Protein AF-A0A7C3CUT2-F1 (afdb_monomer)

pLDDT: mean 90.08, std 15.62, range [40.44, 98.44]

Mean predicted aligned error: 5.43 Å

Solvent-accessible surface area (backbone atoms only — not comparable to full-atom values): 4446 Å² total; per-residue (Å²): 135,54,73,65,58,54,42,56,62,66,43,47,68,38,51,56,39,25,75,75,68,54,35,39,56,56,66,75,37,64,80,67,53,43,54,54,45,47,52,56,48,34,72,76,35,74,85,36,43,66,47,80,45,71,50,80,94,72,41,30,27,40,40,38,32,63,67,77,82,77,82,67,75,92,124

Structure (mmCIF, N/CA/C/O backbone):
data_AF-A0A7C3CUT2-F1
#
_entry.id   AF-A0A7C3CUT2-F1
#
loop_
_atom_site.group_PDB
_atom_site.id
_atom_site.type_symbol
_atom_site.label_atom_id
_atom_site.label_alt_id
_atom_site.label_comp_id
_atom_site.label_asym_id
_atom_site.label_entity_id
_atom_site.label_seq_id
_atom_site.pdbx_PDB_ins_code
_atom_site.Cartn_x
_atom_site.Cartn_y
_atom_site.Cartn_z
_atom_site.occupancy
_atom_site.B_iso_or_equiv
_atom_site.auth_seq_id
_atom_site.auth_comp_id
_atom_site.auth_asym_id
_atom_site.auth_atom_id
_atom_site.pdbx_PDB_model_num
ATOM 1 N N . THR A 1 1 ? -12.175 16.485 -0.042 1.00 59.53 1 THR A N 1
ATOM 2 C CA . THR A 1 1 ? -11.291 15.383 -0.489 1.00 59.53 1 THR A CA 1
ATOM 3 C C . THR A 1 1 ? -11.857 14.076 0.013 1.00 59.53 1 THR A C 1
ATOM 5 O O . THR A 1 1 ? -12.154 13.974 1.196 1.00 59.53 1 THR A O 1
ATOM 8 N N . THR A 1 2 ? -12.072 13.101 -0.869 1.00 91.69 2 THR A N 1
ATOM 9 C CA . THR A 1 2 ? -12.551 11.767 -0.473 1.00 91.69 2 THR A CA 1
ATOM 10 C C . THR A 1 2 ? -11.387 10.933 0.075 1.00 91.69 2 THR A C 1
ATOM 12 O O . THR A 1 2 ? -10.220 11.223 -0.202 1.00 91.69 2 THR A O 1
ATOM 15 N N . GLN A 1 3 ? -11.678 9.885 0.851 1.00 92.00 3 GLN A N 1
ATOM 16 C CA . GLN A 1 3 ? -10.646 8.976 1.375 1.00 92.00 3 GLN A CA 1
ATOM 17 C C . GLN A 1 3 ? -9.833 8.312 0.251 1.00 92.00 3 GLN A C 1
ATOM 19 O O . GLN A 1 3 ? -8.624 8.135 0.392 1.00 92.00 3 GLN A O 1
ATOM 24 N N . GLN A 1 4 ? -10.469 8.027 -0.890 1.00 95.00 4 GLN A N 1
ATOM 25 C CA . GLN A 1 4 ? -9.802 7.508 -2.086 1.00 95.00 4 GLN A CA 1
ATOM 26 C C . GLN A 1 4 ? -8.754 8.483 -2.631 1.00 95.00 4 GLN A C 1
ATOM 28 O O . GLN A 1 4 ? -7.627 8.068 -2.899 1.00 95.00 4 GLN A O 1
ATOM 33 N N . GLU A 1 5 ? -9.088 9.773 -2.722 1.00 96.19 5 GLU A N 1
ATOM 34 C CA . GLU A 1 5 ? -8.174 10.802 -3.228 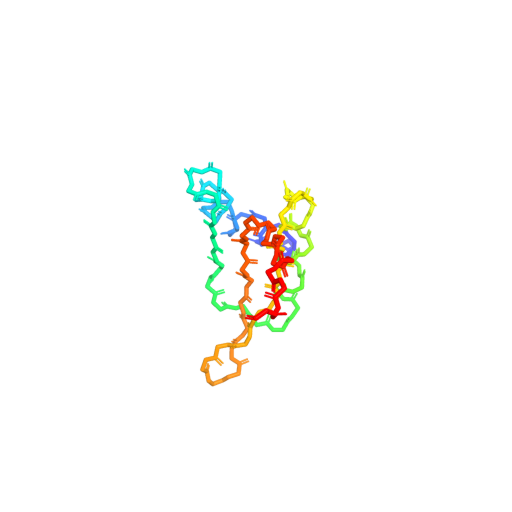1.00 96.19 5 GLU A CA 1
ATOM 35 C C . GLU A 1 5 ? -6.993 11.046 -2.288 1.00 96.19 5 GLU A C 1
ATOM 37 O O . GLU A 1 5 ? -5.854 11.228 -2.726 1.00 96.19 5 GLU A O 1
ATOM 42 N N . MET A 1 6 ? -7.254 11.011 -0.977 1.00 95.12 6 MET A N 1
ATOM 43 C CA . MET A 1 6 ? -6.202 11.112 0.034 1.00 95.12 6 MET A CA 1
ATOM 44 C C . MET A 1 6 ? -5.218 9.948 -0.082 1.00 95.12 6 MET A C 1
ATOM 46 O O . MET A 1 6 ? -4.007 10.171 -0.118 1.00 95.12 6 MET A O 1
ATOM 50 N N . ILE A 1 7 ? -5.725 8.717 -0.203 1.00 97.56 7 ILE A N 1
ATOM 51 C CA . ILE A 1 7 ? -4.876 7.533 -0.351 1.00 97.56 7 ILE A CA 1
ATOM 52 C C . ILE A 1 7 ? -4.116 7.549 -1.674 1.00 97.56 7 ILE A C 1
ATOM 54 O O . ILE A 1 7 ? -2.921 7.262 -1.662 1.00 97.56 7 ILE A O 1
ATOM 58 N N . ARG A 1 8 ? -4.745 7.973 -2.777 1.00 97.00 8 ARG A N 1
ATOM 59 C CA . ARG A 1 8 ? -4.082 8.072 -4.083 1.00 97.00 8 ARG A CA 1
ATOM 60 C C . ARG A 1 8 ? -2.845 8.958 -4.020 1.00 97.00 8 ARG A C 1
ATOM 62 O O . ARG A 1 8 ? -1.792 8.582 -4.525 1.00 97.00 8 ARG A O 1
ATOM 69 N N . ASN A 1 9 ? -2.944 10.116 -3.370 1.00 96.31 9 ASN A N 1
ATOM 70 C CA . ASN A 1 9 ? -1.795 11.004 -3.190 1.00 96.31 9 ASN A CA 1
ATOM 71 C C . ASN A 1 9 ? -0.758 10.429 -2.219 1.00 96.31 9 ASN A C 1
ATOM 73 O O . ASN A 1 9 ? 0.440 10.541 -2.470 1.00 96.31 9 ASN A O 1
ATOM 77 N N . TYR A 1 10 ? -1.205 9.778 -1.146 1.00 96.94 10 TYR A N 1
ATOM 78 C CA . TYR A 1 10 ? -0.331 9.166 -0.148 1.00 96.94 10 TYR A CA 1
ATOM 79 C C . TYR A 1 10 ? 0.521 8.008 -0.703 1.00 96.94 10 TYR A C 1
ATOM 81 O O . TYR A 1 10 ? 1.686 7.878 -0.325 1.00 96.94 10 TYR A O 1
ATOM 89 N N . ILE A 1 11 ? -0.025 7.167 -1.591 1.00 97.81 11 ILE A N 1
ATOM 90 C CA . ILE A 1 11 ? 0.693 5.993 -2.120 1.00 97.81 11 ILE A CA 1
ATOM 91 C C . ILE A 1 11 ? 1.641 6.313 -3.281 1.00 97.81 11 ILE A C 1
ATOM 93 O O . ILE A 1 11 ? 2.457 5.458 -3.612 1.00 97.81 11 ILE A O 1
ATOM 97 N N . LYS A 1 12 ? 1.601 7.518 -3.870 1.00 98.19 12 LYS A N 1
ATOM 98 C CA . LYS A 1 12 ? 2.530 7.941 -4.943 1.00 98.19 12 LYS A CA 1
ATOM 99 C C . LYS A 1 12 ? 4.004 7.610 -4.651 1.00 98.19 12 LYS A C 1
ATOM 101 O O . LYS A 1 12 ? 4.593 6.872 -5.436 1.00 98.19 12 LYS A O 1
ATOM 106 N N . PRO A 1 13 ? 4.593 8.013 -3.507 1.00 97.94 13 PRO A N 1
ATOM 107 C CA . PRO A 1 13 ? 5.981 7.663 -3.197 1.00 97.94 13 PRO A CA 1
ATOM 108 C C . PRO A 1 13 ? 6.201 6.154 -3.012 1.00 97.94 13 PRO A C 1
ATOM 110 O O . PRO A 1 13 ? 7.310 5.659 -3.196 1.00 97.94 13 PRO A O 1
ATOM 113 N N . VAL A 1 14 ? 5.171 5.390 -2.632 1.00 98.00 14 VAL A N 1
ATOM 114 C CA . VAL A 1 14 ? 5.268 3.925 -2.541 1.00 98.00 14 VAL A CA 1
ATOM 115 C C . VAL A 1 14 ? 5.326 3.319 -3.943 1.00 98.00 14 VAL A C 1
ATOM 117 O O . VAL A 1 14 ? 6.170 2.461 -4.182 1.00 98.00 14 VAL A O 1
ATOM 120 N N . ILE A 1 15 ? 4.485 3.796 -4.865 1.00 98.19 15 ILE A N 1
ATOM 121 C CA . ILE A 1 15 ? 4.468 3.381 -6.274 1.00 98.19 15 ILE A CA 1
ATOM 122 C C . ILE A 1 15 ? 5.831 3.647 -6.916 1.00 98.19 15 ILE A C 1
ATOM 124 O O . ILE A 1 15 ? 6.439 2.720 -7.444 1.00 98.19 15 ILE A O 1
ATOM 128 N N . GLU A 1 16 ? 6.363 4.861 -6.772 1.00 97.88 16 GLU A N 1
ATOM 129 C CA . GLU A 1 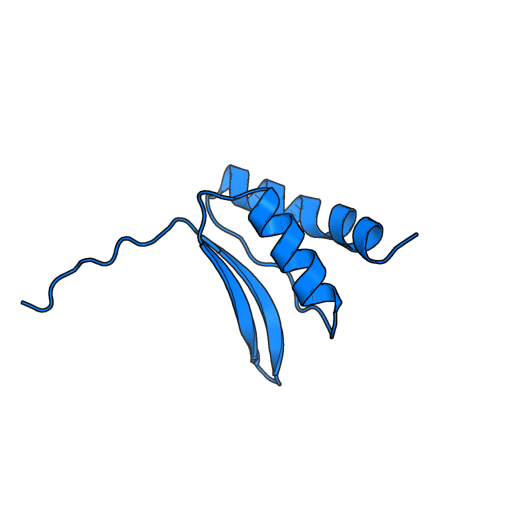16 ? 7.678 5.228 -7.316 1.00 97.88 16 GLU A CA 1
ATOM 130 C C . GLU A 1 16 ? 8.802 4.326 -6.786 1.00 97.88 16 GLU A C 1
ATOM 132 O O . GLU A 1 16 ? 9.700 3.924 -7.528 1.00 97.88 16 GLU A O 1
ATOM 137 N N . ASN A 1 17 ? 8.761 3.976 -5.496 1.00 97.06 17 ASN A N 1
ATOM 138 C CA . ASN A 1 17 ? 9.734 3.056 -4.912 1.00 97.06 17 ASN A CA 1
ATOM 139 C C . ASN A 1 17 ? 9.605 1.639 -5.483 1.00 97.06 17 ASN A C 1
ATOM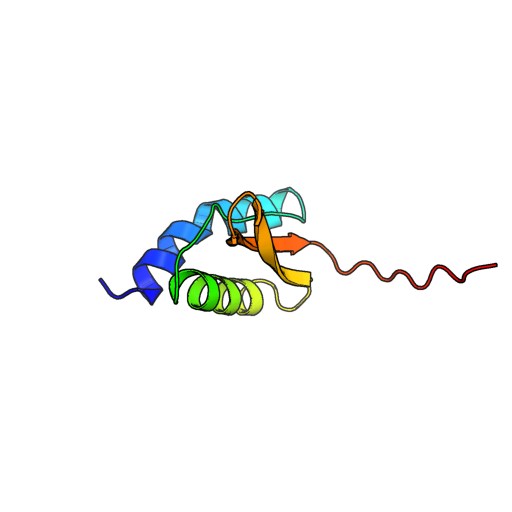 141 O O . ASN A 1 17 ? 10.623 1.004 -5.752 1.00 97.06 17 ASN A O 1
ATOM 145 N N . VAL A 1 18 ? 8.382 1.147 -5.700 1.00 97.00 18 VAL A N 1
ATOM 146 C CA . VAL A 1 18 ? 8.145 -0.175 -6.302 1.00 97.00 18 VAL A CA 1
ATOM 147 C C . VAL A 1 18 ? 8.614 -0.215 -7.753 1.00 97.00 18 VAL A C 1
ATOM 149 O O . VAL A 1 18 ? 9.188 -1.218 -8.167 1.00 97.00 18 VAL A O 1
ATOM 152 N N . GLU A 1 19 ? 8.405 0.850 -8.519 1.00 96.06 19 GLU A N 1
ATOM 153 C CA . GLU A 1 19 ? 8.866 0.937 -9.909 1.00 96.06 19 GLU A CA 1
ATOM 154 C C . GLU A 1 19 ? 10.395 0.951 -9.996 1.00 96.06 19 GLU A C 1
ATOM 156 O O . GLU A 1 19 ? 10.967 0.286 -10.855 1.00 96.06 19 GLU A O 1
ATOM 161 N N . LYS A 1 20 ? 11.069 1.632 -9.060 1.00 96.31 20 LYS A N 1
ATOM 162 C CA . LYS A 1 20 ? 12.538 1.713 -9.022 1.00 96.31 20 LYS A CA 1
ATOM 163 C C . LYS A 1 20 ? 13.210 0.465 -8.446 1.00 96.31 20 LYS A C 1
ATOM 165 O O . LYS A 1 20 ? 14.267 0.066 -8.917 1.00 96.31 20 LYS A O 1
ATOM 170 N N . GLN A 1 21 ? 12.643 -0.123 -7.392 1.00 95.25 21 GLN A N 1
ATOM 171 C CA . GLN A 1 21 ? 13.292 -1.182 -6.601 1.00 95.25 21 GLN A CA 1
ATOM 172 C C . GLN A 1 21 ? 12.624 -2.556 -6.744 1.00 95.25 21 GLN A C 1
ATOM 174 O O . GLN A 1 21 ? 13.086 -3.537 -6.163 1.00 95.25 21 GLN A O 1
ATOM 179 N N . GLY A 1 22 ? 11.491 -2.635 -7.441 1.00 93.50 22 GLY A N 1
ATOM 180 C CA . GLY A 1 22 ? 10.687 -3.848 -7.593 1.00 93.50 22 GLY A CA 1
ATOM 181 C C . GLY A 1 22 ? 9.827 -4.212 -6.376 1.00 93.50 22 GLY A C 1
ATOM 182 O O . GLY A 1 22 ? 8.985 -5.108 -6.487 1.00 93.50 22 GLY A O 1
ATOM 183 N N . LYS A 1 23 ? 10.001 -3.525 -5.239 1.00 95.50 23 LYS A N 1
ATOM 184 C CA . LYS A 1 23 ? 9.335 -3.801 -3.957 1.00 95.50 23 LYS A CA 1
ATOM 185 C C . LYS A 1 23 ? 9.040 -2.528 -3.171 1.00 95.50 23 LYS A C 1
ATOM 187 O O . LYS A 1 23 ? 9.709 -1.513 -3.339 1.00 95.50 23 LYS A O 1
ATOM 192 N N . GLY A 1 24 ? 8.074 -2.602 -2.262 1.00 96.75 24 GLY A N 1
ATOM 193 C CA . GLY A 1 24 ? 7.684 -1.470 -1.429 1.00 96.75 24 GLY A CA 1
ATOM 194 C C . GLY A 1 24 ? 6.745 -1.855 -0.295 1.00 96.75 24 GLY A C 1
ATOM 195 O O . GLY A 1 24 ? 6.235 -2.974 -0.219 1.00 96.75 24 GLY A O 1
ATOM 196 N N . LYS A 1 25 ? 6.528 -0.912 0.619 1.00 97.25 25 LYS A N 1
ATOM 197 C CA . LYS A 1 25 ? 5.530 -1.030 1.681 1.00 97.25 25 LYS A CA 1
ATOM 198 C C . LYS A 1 25 ? 4.983 0.341 2.056 1.00 97.25 25 LYS A C 1
ATOM 200 O O . LYS A 1 25 ? 5.721 1.324 2.019 1.00 97.25 25 LYS A O 1
ATOM 205 N N . THR A 1 26 ? 3.716 0.401 2.445 1.00 98.00 26 THR A N 1
ATOM 206 C CA . THR A 1 26 ? 3.132 1.614 3.030 1.00 98.00 26 THR A CA 1
ATOM 207 C C . THR A 1 26 ? 3.607 1.787 4.476 1.00 98.00 26 THR A C 1
ATOM 209 O O . THR A 1 26 ? 4.140 0.855 5.089 1.00 98.00 26 THR A O 1
ATOM 212 N N . ARG A 1 27 ? 3.373 2.969 5.064 1.00 96.12 27 ARG A N 1
ATOM 213 C CA . ARG A 1 27 ? 3.336 3.075 6.533 1.00 96.12 27 ARG A CA 1
ATOM 214 C C . ARG A 1 27 ? 2.063 2.397 7.055 1.00 96.12 27 ARG A C 1
ATOM 216 O O . ARG A 1 27 ? 1.264 1.868 6.275 1.00 96.12 27 ARG A O 1
ATOM 223 N N . PHE A 1 28 ? 1.895 2.396 8.373 1.00 96.62 28 PHE A N 1
ATOM 224 C CA . PHE A 1 28 ? 0.672 1.896 8.985 1.00 96.62 28 PHE A CA 1
ATOM 225 C C . PHE A 1 28 ? -0.541 2.730 8.563 1.00 96.62 28 PHE A C 1
ATOM 227 O O . PHE A 1 28 ? -0.442 3.952 8.446 1.00 96.62 28 PHE A O 1
ATOM 234 N N . LEU A 1 29 ? -1.651 2.044 8.306 1.00 94.69 29 LEU A N 1
ATOM 235 C CA . LEU A 1 29 ? -2.933 2.608 7.906 1.00 94.69 29 LEU A CA 1
ATOM 236 C C . LEU A 1 29 ? -4.032 2.005 8.781 1.00 94.69 29 LEU A C 1
ATOM 238 O O . LEU A 1 29 ? -4.042 0.796 9.029 1.00 94.69 29 LEU A O 1
ATOM 242 N N . ASP A 1 30 ? -4.972 2.848 9.194 1.00 91.25 30 ASP A N 1
ATOM 243 C CA . ASP A 1 30 ? -6.048 2.470 10.105 1.00 91.25 30 ASP A CA 1
ATOM 244 C C . ASP A 1 30 ? -7.364 2.195 9.374 1.00 91.25 30 ASP A C 1
ATOM 246 O O . ASP A 1 30 ? -7.716 2.847 8.385 1.00 91.25 30 ASP A O 1
ATOM 250 N N . GLY A 1 31 ? -8.113 1.220 9.893 1.00 91.62 31 GLY A N 1
ATOM 251 C CA . GLY A 1 31 ? -9.471 0.912 9.450 1.00 91.62 31 GLY A CA 1
ATOM 252 C C . GLY A 1 31 ? -9.581 0.700 7.940 1.00 91.62 31 GLY A C 1
ATOM 253 O O . GLY A 1 31 ? -8.903 -0.151 7.366 1.00 91.62 31 GLY A O 1
ATOM 254 N N . ILE A 1 32 ? -10.453 1.475 7.296 1.00 95.19 32 ILE A N 1
ATOM 255 C CA . ILE A 1 32 ? -10.760 1.357 5.865 1.00 95.19 32 ILE A CA 1
ATOM 256 C C . ILE A 1 32 ? -9.614 1.821 4.954 1.00 95.19 32 ILE A C 1
ATOM 258 O O . ILE A 1 32 ? -9.504 1.363 3.817 1.00 95.19 32 ILE A O 1
ATOM 262 N N . LEU A 1 33 ? -8.705 2.669 5.450 1.00 96.44 33 LEU A N 1
ATOM 263 C CA . LEU A 1 33 ? -7.618 3.231 4.645 1.00 96.44 33 LEU A CA 1
ATOM 264 C C . LEU A 1 33 ? -6.672 2.149 4.113 1.00 96.44 33 LEU A C 1
ATOM 266 O O . LEU A 1 33 ? -6.169 2.267 2.997 1.00 96.44 33 LEU A O 1
ATOM 270 N N . VAL A 1 34 ? -6.470 1.067 4.875 1.00 97.56 34 VAL A N 1
ATOM 271 C CA . VAL A 1 34 ? -5.642 -0.060 4.427 1.00 97.56 34 VAL A CA 1
ATOM 272 C C . VAL A 1 34 ? -6.273 -0.812 3.253 1.00 97.56 34 VAL A C 1
ATOM 274 O O . VAL A 1 34 ? -5.548 -1.295 2.388 1.00 97.56 34 VAL A O 1
ATOM 277 N N . GLN A 1 35 ? -7.608 -0.885 3.196 1.00 97.50 35 GLN A N 1
ATOM 278 C CA . GLN A 1 35 ? -8.328 -1.555 2.110 1.00 97.50 35 GLN A CA 1
ATOM 279 C C . GLN A 1 35 ? -8.298 -0.708 0.842 1.00 97.50 35 GLN A C 1
ATOM 281 O O . GLN A 1 35 ? -7.957 -1.214 -0.221 1.00 97.50 35 GLN A O 1
ATOM 286 N N . ILE A 1 36 ? -8.535 0.600 0.978 1.00 98.00 36 ILE A N 1
ATOM 287 C CA . ILE A 1 36 ? -8.439 1.545 -0.141 1.00 98.00 36 ILE A CA 1
ATOM 288 C C . ILE A 1 36 ? -7.020 1.528 -0.730 1.00 98.00 36 ILE A C 1
ATOM 290 O O . ILE A 1 36 ? -6.850 1.508 -1.946 1.00 98.00 36 ILE A O 1
ATOM 294 N N . ALA A 1 37 ? -5.986 1.497 0.120 1.00 98.25 37 ALA A N 1
ATOM 295 C CA . ALA A 1 37 ? -4.604 1.405 -0.346 1.00 98.25 37 ALA A CA 1
ATOM 296 C C . ALA A 1 37 ? -4.316 0.065 -1.036 1.00 98.25 37 ALA A C 1
ATOM 298 O O . ALA A 1 37 ? -3.660 0.048 -2.073 1.00 98.25 37 ALA A O 1
ATOM 299 N N . LEU A 1 38 ? -4.8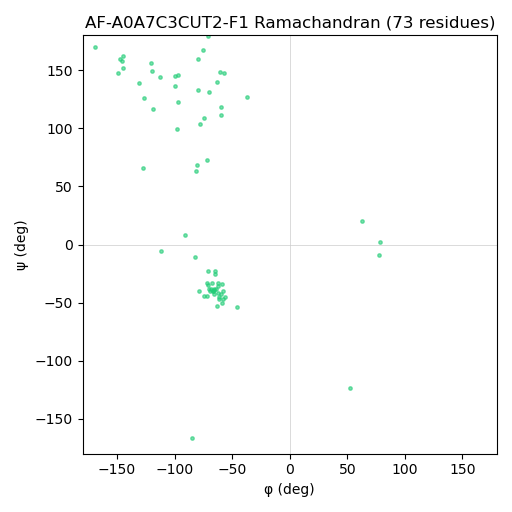06 -1.049 -0.479 1.00 98.44 38 LEU A N 1
ATOM 300 C CA . LEU A 1 38 ? -4.652 -2.379 -1.066 1.00 98.44 38 LEU A CA 1
ATOM 301 C C . LEU A 1 38 ? -5.245 -2.446 -2.479 1.00 98.44 38 LEU A C 1
ATOM 303 O O . LEU A 1 38 ? -4.592 -2.967 -3.380 1.00 98.44 38 LEU A O 1
ATOM 307 N N . GLU A 1 39 ? -6.458 -1.928 -2.661 1.00 98.25 39 GLU A N 1
ATOM 308 C CA . GLU A 1 39 ? -7.172 -1.936 -3.938 1.00 98.25 39 GLU A CA 1
ATOM 309 C C . GLU A 1 39 ? -6.426 -1.125 -5.002 1.00 98.25 39 GLU A C 1
ATOM 311 O O . GLU A 1 39 ? -6.054 -1.674 -6.038 1.00 98.25 39 GLU A O 1
ATOM 316 N N . GLN A 1 40 ? -6.079 0.132 -4.702 1.00 98.38 40 GLN A N 1
ATOM 317 C CA . GLN A 1 40 ? -5.351 0.990 -5.645 1.00 98.38 40 GLN A CA 1
ATOM 318 C C . GLN A 1 40 ? -3.963 0.435 -6.003 1.00 98.38 40 GLN A C 1
ATOM 320 O O . GLN A 1 40 ? -3.504 0.563 -7.136 1.00 98.38 40 GLN A O 1
ATOM 325 N N . LEU A 1 41 ? -3.271 -0.200 -5.049 1.00 98.38 41 LEU A N 1
ATOM 326 C CA . LEU A 1 41 ? -1.965 -0.812 -5.306 1.00 98.38 41 LEU A CA 1
ATOM 327 C C . LEU A 1 41 ? -2.071 -2.085 -6.156 1.00 98.38 41 LEU A C 1
ATOM 329 O O . LEU A 1 41 ? -1.170 -2.338 -6.951 1.00 98.38 41 LEU A O 1
ATOM 333 N N . ARG A 1 42 ? -3.146 -2.873 -6.018 1.00 98.12 42 ARG A N 1
ATOM 334 C CA . ARG A 1 42 ? -3.419 -4.029 -6.892 1.00 98.12 42 ARG A CA 1
ATOM 335 C C . ARG A 1 42 ? -3.777 -3.601 -8.305 1.00 98.12 42 ARG A C 1
ATOM 337 O O . ARG A 1 42 ? -3.312 -4.224 -9.249 1.00 98.12 42 ARG A O 1
ATOM 344 N N . GLU A 1 43 ? -4.553 -2.532 -8.439 1.00 98.06 43 GLU A N 1
ATOM 345 C CA . GLU A 1 43 ? -4.871 -1.945 -9.740 1.00 98.06 43 GLU A CA 1
ATOM 346 C C . GLU A 1 43 ? -3.604 -1.433 -10.441 1.00 98.06 43 GLU A C 1
ATOM 348 O O . GLU A 1 43 ? -3.410 -1.674 -11.630 1.00 98.06 43 GLU A O 1
ATOM 353 N N . ARG A 1 44 ? -2.693 -0.781 -9.700 1.00 97.75 44 ARG A N 1
ATOM 354 C CA . ARG A 1 44 ? -1.423 -0.293 -10.259 1.00 97.75 44 ARG A CA 1
ATOM 355 C C . ARG A 1 44 ? -0.428 -1.411 -10.586 1.00 97.75 44 ARG A C 1
ATOM 357 O O . ARG A 1 44 ? 0.332 -1.267 -11.540 1.00 97.75 44 ARG A O 1
ATOM 364 N N . PHE A 1 45 ? -0.397 -2.476 -9.789 1.00 96.94 45 PHE A N 1
ATOM 365 C CA . PHE A 1 45 ? 0.564 -3.574 -9.911 1.00 96.94 45 PHE A CA 1
ATOM 366 C C . PHE A 1 45 ? -0.139 -4.942 -9.967 1.00 96.94 45 PHE A C 1
ATOM 368 O O . PHE A 1 45 ? 0.018 -5.749 -9.042 1.00 96.94 45 PHE A O 1
ATOM 375 N N . PRO A 1 46 ? -0.910 -5.222 -11.034 1.00 96.06 46 PRO A N 1
ATOM 3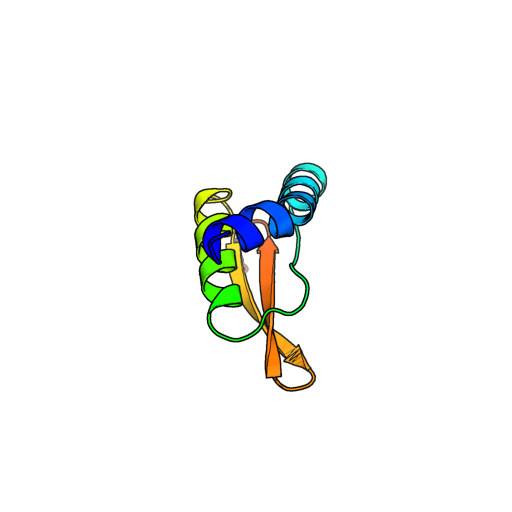76 C CA . PRO A 1 46 ? -1.662 -6.472 -11.163 1.00 96.06 46 PRO A CA 1
ATOM 377 C C . PRO A 1 46 ? -0.747 -7.704 -11.277 1.00 96.06 46 PRO A C 1
ATOM 379 O O . PRO A 1 46 ? -1.143 -8.816 -10.937 1.00 96.06 46 PRO A O 1
ATOM 382 N N . ASP A 1 47 ? 0.495 -7.502 -11.715 1.00 94.31 47 ASP A N 1
ATOM 383 C CA . ASP A 1 47 ? 1.554 -8.498 -11.885 1.00 94.31 47 ASP A CA 1
ATOM 384 C C . ASP A 1 47 ? 2.442 -8.679 -10.639 1.00 94.31 47 ASP A C 1
ATOM 386 O O . ASP A 1 47 ? 3.451 -9.387 -10.688 1.00 94.31 47 ASP A O 1
ATOM 390 N N . LYS A 1 48 ? 2.087 -8.069 -9.502 1.00 95.25 48 LYS A N 1
ATOM 391 C CA . LYS A 1 48 ? 2.853 -8.180 -8.255 1.00 95.25 48 LYS A CA 1
ATOM 392 C C . LYS A 1 48 ? 2.030 -8.774 -7.122 1.00 95.25 48 LYS A C 1
ATOM 394 O O . LYS A 1 48 ? 0.811 -8.652 -7.039 1.00 95.25 48 LYS A O 1
ATOM 399 N N . TYR A 1 49 ? 2.740 -9.347 -6.157 1.00 95.94 49 TYR A N 1
ATOM 400 C CA . TYR A 1 49 ? 2.155 -9.735 -4.887 1.00 95.94 49 TYR A CA 1
ATOM 401 C C . TYR A 1 49 ? 1.898 -8.491 -4.028 1.00 95.94 49 TYR A C 1
ATOM 403 O O . TYR A 1 49 ? 2.839 -7.890 -3.501 1.00 95.94 49 TYR A O 1
ATOM 411 N N . VAL A 1 50 ? 0.620 -8.139 -3.860 1.00 97.56 50 VAL A N 1
ATOM 412 C CA . VAL A 1 50 ? 0.157 -7.023 -3.023 1.00 97.56 50 VAL A CA 1
ATOM 413 C C . VAL A 1 50 ? -0.750 -7.545 -1.906 1.00 97.56 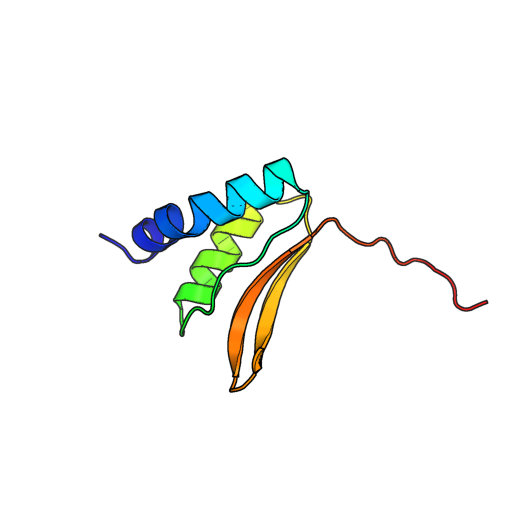50 VAL A C 1
ATOM 415 O O . VAL A 1 50 ? -1.835 -8.084 -2.162 1.00 97.56 50 VAL A O 1
ATOM 418 N N . ALA A 1 51 ? -0.320 -7.379 -0.653 1.00 97.50 51 ALA A N 1
ATOM 419 C CA . ALA A 1 51 ? -1.031 -7.920 0.506 1.00 97.50 51 ALA A CA 1
ATOM 420 C C . ALA A 1 51 ? -0.951 -7.025 1.743 1.00 97.50 51 ALA A C 1
ATOM 422 O O . ALA A 1 51 ? 0.037 -6.324 1.966 1.00 97.50 51 ALA A O 1
ATOM 423 N N . VAL A 1 52 ? -1.977 -7.113 2.590 1.00 97.75 52 VAL A N 1
ATOM 424 C CA . VAL A 1 52 ? -1.976 -6.500 3.921 1.00 97.75 52 VAL A CA 1
ATOM 425 C C . VAL A 1 52 ? -1.194 -7.388 4.881 1.00 97.75 52 VAL A C 1
ATOM 427 O O . VAL A 1 52 ? -1.408 -8.598 4.940 1.00 97.75 52 VAL A O 1
ATOM 430 N N . LYS A 1 53 ? -0.306 -6.780 5.660 1.00 96.38 53 LYS A N 1
ATOM 431 C CA . LYS A 1 53 ? 0.370 -7.408 6.791 1.00 96.38 53 LYS A CA 1
ATOM 432 C C . LYS A 1 53 ? 0.053 -6.654 8.073 1.00 96.38 53 LYS A C 1
ATOM 434 O O . LYS A 1 53 ? -0.141 -5.439 8.069 1.00 96.38 53 LYS A O 1
ATOM 439 N N . THR A 1 54 ? 0.034 -7.394 9.171 1.00 96.00 54 THR A N 1
ATOM 440 C CA . THR A 1 54 ? -0.103 -6.850 10.520 1.00 96.00 54 THR A CA 1
ATOM 441 C C . THR A 1 54 ? 1.288 -6.735 11.129 1.00 96.00 54 THR A C 1
ATOM 443 O O . THR A 1 54 ? 2.046 -7.703 11.161 1.00 96.00 54 THR A O 1
ATOM 446 N N . GLY A 1 55 ? 1.656 -5.529 11.540 1.00 90.81 55 GLY A N 1
ATOM 447 C CA . GLY A 1 55 ? 2.888 -5.240 12.253 1.00 90.81 55 GLY A CA 1
ATOM 448 C C . GLY A 1 55 ? 2.743 -5.466 13.754 1.00 90.81 55 GLY A C 1
ATOM 449 O O . GLY A 1 55 ? 1.773 -6.052 14.237 1.00 90.81 55 GLY A O 1
ATOM 450 N N . ARG A 1 56 ? 3.722 -4.960 14.505 1.00 87.12 56 ARG A N 1
ATOM 451 C CA . ARG A 1 56 ? 3.647 -4.925 15.970 1.00 87.12 56 ARG A CA 1
ATOM 452 C C . ARG A 1 56 ? 2.440 -4.082 16.400 1.00 87.12 56 ARG A C 1
ATOM 454 O O . ARG A 1 56 ? 2.061 -3.146 15.697 1.00 87.12 56 ARG A O 1
ATOM 461 N N . GLU A 1 57 ? 1.838 -4.442 17.532 1.00 88.69 57 GLU A N 1
ATOM 462 C CA . GLU A 1 57 ? 0.667 -3.752 18.103 1.00 88.69 57 GLU A CA 1
ATOM 463 C C . GLU A 1 57 ? -0.601 -3.787 17.222 1.00 88.69 57 GLU A C 1
ATOM 465 O O . GLU A 1 57 ? -1.484 -2.950 17.365 1.00 88.69 57 GLU A O 1
ATOM 470 N N . GLY A 1 58 ? -0.703 -4.728 16.276 1.00 89.88 58 GLY A N 1
ATOM 471 C CA . GLY A 1 58 ? -1.909 -4.898 15.454 1.00 89.88 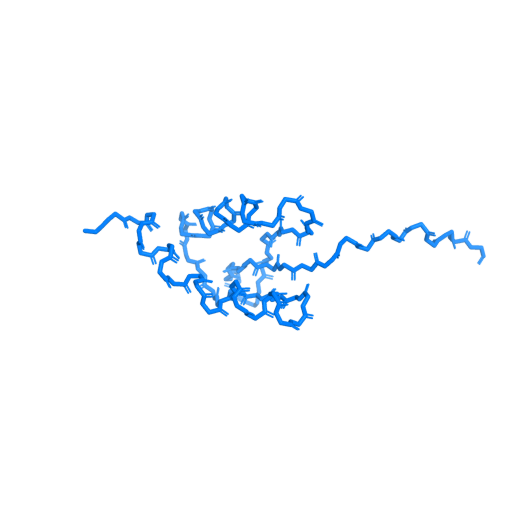58 GLY A CA 1
ATOM 472 C C . GLY A 1 58 ? -2.057 -3.897 14.300 1.00 89.88 58 GLY A C 1
ATOM 473 O O . GLY A 1 58 ? -3.030 -3.970 13.547 1.00 89.88 58 GLY A O 1
ATOM 474 N N . LYS A 1 59 ? -1.088 -2.994 14.110 1.00 94.00 59 LYS A N 1
ATOM 475 C CA . LYS A 1 59 ? -1.125 -1.965 13.061 1.00 94.00 59 LYS A CA 1
ATOM 476 C C . LYS A 1 59 ? -0.957 -2.587 11.678 1.00 94.00 59 LYS A C 1
ATOM 478 O O . LYS A 1 59 ? -0.032 -3.366 11.451 1.00 94.00 59 LYS A O 1
ATOM 483 N N . LYS A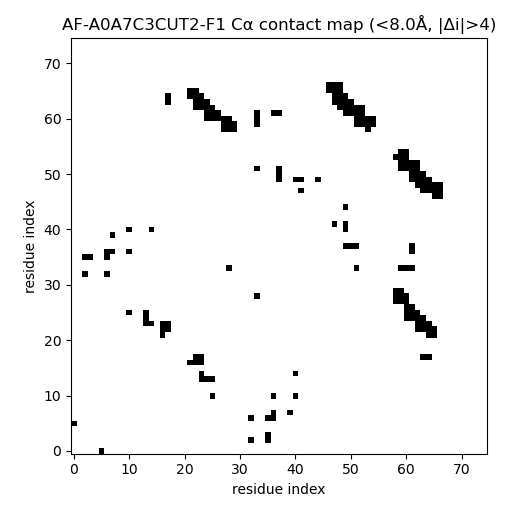 1 60 ? -1.825 -2.240 10.730 1.00 96.94 60 LYS A N 1
ATOM 484 C CA . LYS A 1 60 ? -1.829 -2.845 9.389 1.00 96.94 60 LYS A CA 1
ATOM 485 C C . LYS A 1 60 ? -1.087 -1.980 8.378 1.00 96.94 60 LYS A C 1
ATOM 487 O O . LYS A 1 60 ? -1.110 -0.760 8.463 1.00 96.94 60 LYS A O 1
ATOM 492 N N . PHE A 1 61 ? -0.426 -2.610 7.415 1.00 97.56 61 PHE A N 1
ATOM 493 C CA . PHE A 1 61 ? 0.262 -1.950 6.303 1.00 97.56 61 PHE A CA 1
ATOM 494 C C . PHE A 1 61 ? 0.206 -2.833 5.055 1.00 97.56 61 PHE A C 1
ATOM 496 O O . PHE A 1 61 ? 0.001 -4.042 5.162 1.00 97.56 61 PHE A O 1
ATOM 503 N N . VAL A 1 62 ? 0.397 -2.252 3.872 1.00 98.25 62 VAL A N 1
ATOM 504 C CA . VAL A 1 62 ? 0.415 -2.992 2.602 1.00 98.25 62 VAL A CA 1
ATOM 505 C C . VAL A 1 62 ? 1.858 -3.227 2.171 1.00 98.25 62 VAL A C 1
ATOM 507 O O . VAL A 1 62 ? 2.686 -2.318 2.248 1.00 98.25 62 VAL A O 1
ATOM 510 N N . VAL A 1 63 ? 2.169 -4.440 1.715 1.00 97.75 63 VAL A N 1
ATOM 511 C CA . VAL A 1 63 ? 3.449 -4.793 1.085 1.00 97.75 63 VAL A CA 1
ATOM 512 C C . VAL A 1 63 ? 3.250 -5.112 -0.388 1.00 97.75 63 VAL A C 1
ATOM 514 O O . VAL A 1 63 ? 2.247 -5.723 -0.747 1.00 97.75 63 VAL A O 1
ATOM 517 N N . ILE A 1 64 ? 4.231 -4.742 -1.211 1.00 98.0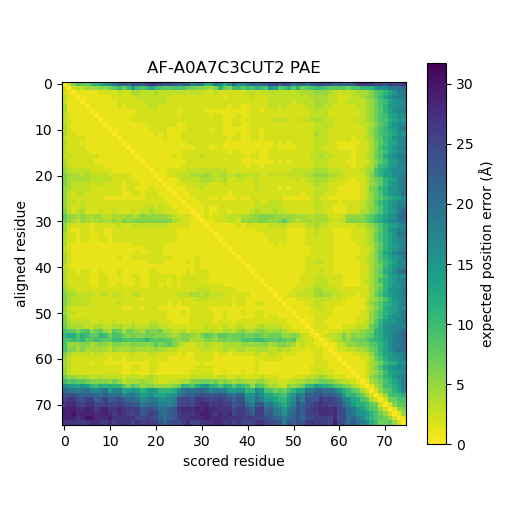6 64 ILE A N 1
ATOM 518 C CA . ILE A 1 64 ? 4.293 -5.029 -2.646 1.00 98.06 64 ILE A CA 1
ATOM 519 C C . ILE A 1 64 ? 5.634 -5.694 -2.947 1.00 98.06 64 ILE A C 1
ATOM 521 O O . ILE A 1 64 ? 6.678 -5.141 -2.600 1.00 98.06 64 ILE A O 1
ATOM 525 N N . ASN A 1 65 ? 5.622 -6.865 -3.582 1.00 95.06 65 ASN A N 1
ATOM 526 C CA . ASN A 1 65 ? 6.827 -7.573 -4.029 1.00 95.06 65 ASN A CA 1
ATOM 527 C C . ASN A 1 65 ? 6.561 -8.293 -5.356 1.00 95.06 65 ASN A C 1
ATOM 529 O O . ASN A 1 65 ? 5.409 -8.543 -5.703 1.00 95.06 65 ASN A O 1
ATOM 533 N N . ALA A 1 66 ? 7.617 -8.680 -6.073 1.00 88.38 66 ALA A N 1
ATOM 534 C CA . ALA A 1 66 ? 7.479 -9.646 -7.160 1.00 88.38 66 ALA A CA 1
ATOM 535 C C . ALA A 1 66 ? 6.860 -10.954 -6.636 1.00 88.38 66 ALA A C 1
ATOM 537 O O . ALA A 1 66 ? 7.088 -11.332 -5.480 1.00 88.38 66 ALA A O 1
ATOM 538 N N . PHE A 1 67 ? 6.085 -11.649 -7.470 1.00 78.88 67 PHE A N 1
ATOM 539 C CA . PHE A 1 67 ? 5.624 -12.988 -7.125 1.00 78.88 67 PHE A CA 1
ATOM 540 C C . PHE A 1 67 ? 6.836 -13.898 -6.908 1.00 78.88 67 PHE A C 1
ATOM 542 O O . PHE A 1 67 ? 7.643 -14.120 -7.808 1.00 78.88 67 PHE A O 1
ATOM 549 N N . HIS A 1 68 ? 6.978 -14.427 -5.696 1.00 59.19 68 HIS A N 1
ATOM 550 C CA . HIS A 1 68 ? 7.885 -15.537 -5.456 1.00 59.19 68 HIS A CA 1
ATOM 551 C C . HIS A 1 68 ? 7.194 -16.800 -5.964 1.00 59.19 68 HIS A C 1
ATOM 553 O O . HIS A 1 68 ? 6.303 -17.329 -5.303 1.00 59.19 68 HIS A O 1
ATOM 559 N N . ASN A 1 69 ? 7.614 -17.298 -7.127 1.00 51.44 69 ASN A N 1
ATOM 560 C CA . ASN A 1 69 ? 7.333 -18.674 -7.513 1.00 51.44 69 ASN A CA 1
ATOM 561 C C . ASN A 1 69 ? 8.200 -19.600 -6.643 1.00 51.44 69 ASN A C 1
ATOM 563 O O . ASN A 1 69 ? 9.214 -20.131 -7.087 1.00 51.44 69 ASN A O 1
ATOM 567 N N . THR A 1 70 ? 7.865 -19.750 -5.360 1.00 47.34 70 THR A N 1
ATOM 568 C CA . THR A 1 70 ? 8.476 -20.776 -4.508 1.00 47.34 70 THR A CA 1
ATOM 569 C C . THR A 1 70 ? 7.784 -22.109 -4.750 1.00 47.34 70 THR A C 1
ATOM 571 O O . THR A 1 70 ? 7.220 -22.702 -3.840 1.00 47.34 70 THR A O 1
ATOM 574 N N . SER A 1 71 ? 7.890 -22.618 -5.974 1.00 45.72 71 SER A N 1
ATOM 575 C CA . SER A 1 71 ? 8.062 -24.049 -6.189 1.00 45.72 71 SER A CA 1
ATOM 576 C C . SER A 1 71 ? 9.544 -24.362 -5.968 1.00 45.72 71 SER A C 1
ATOM 578 O O . SER A 1 71 ? 10.289 -24.636 -6.903 1.00 45.72 71 SER A O 1
ATOM 580 N N . LYS A 1 72 ? 10.008 -24.248 -4.720 1.00 43.78 72 LYS A N 1
ATOM 581 C CA . LYS A 1 72 ? 11.159 -25.037 -4.287 1.00 43.78 72 LYS A CA 1
ATOM 582 C C . LYS A 1 72 ? 10.574 -26.232 -3.563 1.00 43.78 72 LYS A C 1
ATOM 584 O O . LYS A 1 72 ? 10.127 -26.108 -2.426 1.00 43.78 72 LYS A O 1
ATOM 589 N N . SER A 1 73 ? 10.513 -27.342 -4.299 1.00 47.59 73 SER A N 1
ATOM 590 C CA . SER A 1 73 ? 10.365 -28.684 -3.757 1.00 47.59 73 SER A CA 1
ATOM 591 C C . SER A 1 73 ? 11.165 -28.793 -2.471 1.00 47.59 73 SER A C 1
ATOM 593 O O . SER A 1 73 ? 12.360 -28.499 -2.454 1.00 47.59 73 SER A O 1
ATOM 595 N N . GLN A 1 74 ? 10.493 -29.226 -1.413 1.00 46.56 74 GLN A N 1
ATOM 596 C CA . GLN A 1 74 ? 11.177 -29.999 -0.396 1.00 46.56 74 GLN A CA 1
ATOM 597 C C . GLN A 1 74 ? 11.722 -31.239 -1.118 1.00 46.56 74 GLN A C 1
ATOM 599 O O . GLN A 1 74 ? 10.944 -32.019 -1.667 1.00 46.56 74 GLN A O 1
ATOM 604 N N . HIS A 1 75 ? 13.041 -31.315 -1.242 1.00 40.44 75 HIS A N 1
ATOM 605 C CA . HIS A 1 75 ? 13.793 -32.515 -1.583 1.00 40.44 75 HIS A CA 1
ATOM 606 C C . HIS A 1 75 ? 14.821 -32.693 -0.473 1.00 40.44 75 HIS A C 1
ATOM 608 O O . HIS A 1 75 ? 15.413 -31.657 -0.082 1.00 40.44 75 HIS A O 1
#

Foldseek 3Di:
DDLLVVLVVQCVVQLVCCVVPVKGKHDFDDDCSQVSNQVVVCVSCVQWDWDWDQDPPRTIMIITHHDPPPPPDPD

Sequence (75 aa):
TTQQEMIRNYIKPVIENVEKQGKGKTRFLDGILVQIALEQLRERFPDKYVAVKTGREGKKFVVINAFHNTSKSQH

Radius of gyration: 13.53 Å; Cα contacts (8 Å, |Δi|>4): 95; chains: 1; bounding box: 26×48×30 Å

Nearest PDB structures (foldseek):
  2pt7-assembly1_H  TM=8.636E-01  e=3.469E-06  Helicobacter pylori 26695
  2cpm-assembly1_A  TM=6.970E-01  e=9.257E-02  Homo sapiens
  5kkp-assembly1_A  TM=6.319E-01  e=8.123E-02  Homo sapiens
  6fm9-assembly1_A-2  TM=3.410E-01  e=1.108E+00  Homo sapiens
  6htq-assembly1_h  TM=4.858E-01  e=7.371E+00  Bacillus subtilis subsp. subtilis str. 168

Secondary structure (DSSP, 8-state):
--HHHHHHHHHHHHHHHHHHHS-EE---B-TTHHHHHHHHHHHH-TTEEEEEEE-GGG-EEEEEEE---------